Protein AF-A0A847SYI3-F1 (afdb_monomer_lite)

Sequence (162 aa):
MRDYDGPIIRLKNKLGLVEMTPEHLVLAVKRPDQHKFNYTRNKKELNAEWYNVSDHQPRDIAVYPILKVIKDQELFDLDFQKKMLDHRSTDIPMRVPADADFLRLAGYYLAEGNAVTKVTKAHICFTFHIKEVEYQRDVVKIIKDKFGLDASIIPREETNAT

pLDDT: mean 83.66, std 13.56, range [37.59, 98.0]

Radius of gyration: 26.27 Å; chains: 1; bounding box: 57×42×69 Å

Secondary structure (DSSP, 8-state):
-----SPPEEEE-SS-EEEE-TT-EEEEEPPPSSGGGS-SSSPPP---EEEEGGG--TT-EE------------EEE------TT--SSPP--SEEE-SHHHHHHHHHHHHHEEEE--TTS-EEEE---TT-HHHHHHHHHHHHHHH---------STT---

Structure (mmCIF, N/CA/C/O backbone):
data_AF-A0A847SYI3-F1
#
_entry.id   AF-A0A847SYI3-F1
#
loop_
_atom_site.group_PDB
_atom_site.id
_atom_site.type_symbol
_atom_site.label_atom_id
_atom_site.label_alt_id
_atom_site.label_comp_id
_atom_site.label_asym_id
_atom_site.label_entity_id
_atom_site.label_seq_id
_atom_site.pdbx_PDB_ins_code
_atom_site.Cartn_x
_atom_site.Cartn_y
_atom_site.Cartn_z
_atom_site.occupancy
_atom_site.B_iso_or_equiv
_atom_site.auth_seq_id
_atom_site.auth_comp_id
_atom_site.auth_asym_id
_atom_site.auth_atom_id
_atom_site.pdbx_PDB_model_num
ATOM 1 N N . MET A 1 1 ? 1.296 25.418 -11.345 1.00 47.16 1 MET A N 1
ATOM 2 C CA . MET A 1 1 ? 1.965 24.623 -12.396 1.00 47.16 1 MET A CA 1
ATOM 3 C C . MET A 1 1 ? 2.923 25.574 -13.097 1.00 47.16 1 MET A C 1
ATOM 5 O O . MET A 1 1 ? 2.513 26.700 -13.337 1.00 47.16 1 MET A O 1
ATOM 9 N N . ARG A 1 2 ? 4.207 25.238 -13.263 1.00 56.69 2 ARG A N 1
ATOM 10 C CA . ARG A 1 2 ? 5.128 26.113 -14.011 1.00 56.69 2 ARG A CA 1
ATOM 11 C C . ARG A 1 2 ? 4.923 25.818 -15.493 1.00 56.69 2 ARG A C 1
ATOM 13 O O . ARG A 1 2 ? 5.132 24.673 -15.884 1.00 56.69 2 ARG A O 1
ATOM 20 N N . ASP A 1 3 ? 4.511 26.814 -16.266 1.00 69.50 3 ASP A N 1
ATOM 21 C CA . ASP A 1 3 ? 4.397 26.686 -17.717 1.00 69.50 3 ASP A CA 1
ATOM 22 C C . ASP A 1 3 ? 5.806 26.569 -18.307 1.00 69.50 3 ASP A C 1
ATOM 24 O O . ASP A 1 3 ? 6.636 27.469 -18.174 1.00 69.50 3 ASP A O 1
ATOM 28 N N . TYR A 1 4 ? 6.103 25.403 -18.876 1.00 75.62 4 TYR A N 1
ATOM 29 C CA . TYR A 1 4 ? 7.358 25.118 -19.558 1.00 75.62 4 TYR A CA 1
ATOM 30 C C . TYR A 1 4 ? 7.111 25.184 -21.065 1.00 75.62 4 TYR A C 1
ATOM 32 O O . TYR A 1 4 ? 6.369 24.365 -21.596 1.00 75.62 4 TYR A O 1
ATOM 40 N N . ASP A 1 5 ? 7.742 26.148 -21.734 1.00 77.31 5 ASP A N 1
ATOM 41 C CA . ASP A 1 5 ? 7.631 26.386 -23.185 1.00 77.31 5 ASP A CA 1
ATOM 42 C C . ASP A 1 5 ? 8.811 25.777 -23.976 1.00 77.31 5 ASP A C 1
ATOM 44 O O . ASP A 1 5 ? 9.094 26.127 -25.118 1.00 77.31 5 ASP A O 1
ATOM 48 N N . GLY A 1 6 ? 9.581 24.892 -23.336 1.00 81.50 6 GLY A N 1
ATOM 49 C CA . GLY A 1 6 ? 10.758 24.278 -23.944 1.00 81.50 6 GLY A CA 1
ATOM 50 C C . GLY A 1 6 ? 10.453 22.971 -24.686 1.00 81.50 6 GLY A C 1
ATOM 51 O O . GLY A 1 6 ? 9.366 22.401 -24.562 1.00 81.50 6 GLY A O 1
ATOM 52 N N . PRO A 1 7 ? 11.430 22.448 -25.446 1.00 83.69 7 PRO A N 1
ATOM 53 C CA . PRO A 1 7 ? 11.271 21.187 -26.157 1.00 83.69 7 PRO A CA 1
ATOM 54 C C . PRO A 1 7 ? 11.093 20.020 -25.177 1.00 83.69 7 PRO A C 1
ATOM 56 O O . PRO A 1 7 ? 11.861 19.860 -24.232 1.00 83.69 7 PRO A O 1
ATOM 59 N N . ILE A 1 8 ? 10.092 19.177 -25.429 1.00 87.12 8 ILE A N 1
ATOM 60 C CA . ILE A 1 8 ? 9.829 17.959 -24.655 1.00 87.12 8 ILE A CA 1
ATOM 61 C C . ILE A 1 8 ? 10.301 16.757 -25.463 1.00 87.12 8 ILE A C 1
ATOM 63 O O . ILE A 1 8 ? 9.896 16.567 -26.612 1.00 87.12 8 ILE A O 1
ATOM 67 N N . ILE A 1 9 ? 11.131 15.918 -24.847 1.00 86.62 9 ILE A N 1
ATOM 68 C CA . ILE A 1 9 ? 11.580 14.662 -25.441 1.00 86.62 9 ILE A CA 1
ATOM 69 C C . ILE A 1 9 ? 10.722 13.518 -24.903 1.00 86.62 9 ILE A C 1
ATOM 71 O O . ILE A 1 9 ? 10.371 13.460 -23.723 1.00 86.62 9 ILE A O 1
ATOM 75 N N . ARG A 1 10 ? 10.362 12.605 -25.806 1.00 87.44 10 ARG A N 1
ATOM 76 C CA . ARG A 1 10 ? 9.473 11.472 -25.550 1.00 87.44 10 ARG A CA 1
ATOM 77 C C . ARG A 1 10 ? 10.238 10.162 -25.638 1.00 87.44 10 ARG A C 1
ATOM 79 O O . ARG A 1 10 ? 10.682 9.775 -26.717 1.00 87.44 10 ARG A O 1
ATOM 86 N N . LEU A 1 11 ? 10.330 9.449 -24.520 1.00 83.44 11 LEU A N 1
ATOM 87 C CA . LEU A 1 11 ? 10.964 8.138 -24.440 1.00 83.44 11 LEU A CA 1
ATOM 88 C C . LEU A 1 11 ? 9.903 7.062 -24.216 1.00 83.44 11 LEU A C 1
ATOM 90 O O . LEU A 1 11 ? 9.211 7.058 -23.201 1.00 83.44 11 LEU A O 1
ATOM 94 N N . LYS A 1 12 ? 9.768 6.132 -25.166 1.00 83.31 12 LYS A N 1
ATOM 95 C CA . LYS A 1 12 ? 8.821 5.012 -25.076 1.00 83.31 12 LYS A CA 1
ATOM 96 C C . LYS A 1 12 ? 9.553 3.715 -24.743 1.00 83.31 12 LYS A C 1
ATOM 98 O O . LYS A 1 12 ? 10.470 3.323 -25.460 1.00 83.31 12 LYS A O 1
ATOM 103 N N . ASN A 1 13 ? 9.117 3.020 -23.698 1.00 79.25 13 ASN A N 1
ATOM 104 C CA . ASN A 1 13 ? 9.607 1.694 -23.319 1.00 79.25 13 ASN A CA 1
ATOM 105 C C . ASN A 1 13 ? 8.428 0.722 -23.081 1.00 79.25 13 ASN A C 1
ATOM 107 O O . ASN A 1 13 ? 7.285 1.023 -23.425 1.00 79.25 13 ASN A O 1
ATOM 111 N N . LYS A 1 14 ? 8.700 -0.469 -22.528 1.00 78.50 14 LYS A N 1
ATOM 112 C CA . LYS A 1 14 ? 7.655 -1.467 -22.221 1.00 78.50 14 LYS A CA 1
ATOM 113 C C . LYS A 1 14 ? 6.715 -1.060 -21.078 1.00 78.50 14 LYS A C 1
ATOM 115 O O . LYS A 1 14 ? 5.618 -1.597 -21.005 1.00 78.50 14 LYS A O 1
ATOM 120 N N . LEU A 1 15 ? 7.154 -0.170 -20.190 1.00 79.19 15 LEU A N 1
ATOM 121 C CA . LEU A 1 15 ? 6.386 0.310 -19.038 1.00 79.19 15 LEU A CA 1
ATOM 122 C C . LEU A 1 15 ? 5.509 1.519 -19.387 1.00 79.19 15 LEU A C 1
ATOM 124 O O . LEU A 1 15 ? 4.551 1.792 -18.674 1.00 79.19 15 LEU A O 1
ATOM 128 N N . GLY A 1 16 ? 5.808 2.231 -20.477 1.00 84.75 16 GLY A N 1
ATOM 129 C CA . GLY A 1 16 ? 4.988 3.341 -20.948 1.00 84.75 16 GLY A CA 1
ATOM 130 C C . GLY A 1 16 ? 5.760 4.392 -21.739 1.00 84.75 16 GLY A C 1
ATOM 131 O O . GLY A 1 16 ? 6.856 4.151 -22.253 1.00 84.75 16 GLY A O 1
ATOM 132 N N . LEU A 1 17 ? 5.140 5.566 -21.852 1.00 88.62 17 LEU A N 1
ATOM 133 C CA . LEU A 1 17 ? 5.727 6.775 -22.417 1.00 88.62 17 LEU A CA 1
ATOM 134 C C . LEU A 1 17 ? 6.153 7.695 -21.272 1.00 88.62 17 LEU A C 1
ATOM 136 O O . LEU A 1 17 ? 5.353 7.966 -20.382 1.00 88.62 17 LEU A O 1
ATOM 140 N N . VAL A 1 18 ? 7.387 8.185 -21.320 1.00 87.69 18 VAL A N 1
ATOM 141 C CA . VAL A 1 18 ? 7.896 9.192 -20.389 1.00 87.69 18 VAL A CA 1
ATOM 142 C C . VAL A 1 18 ? 8.206 10.460 -21.176 1.00 87.69 18 VAL A C 1
ATOM 144 O O . VAL A 1 18 ? 8.920 10.415 -22.180 1.00 87.69 18 VAL A O 1
ATOM 147 N N . GLU A 1 19 ? 7.643 11.577 -20.727 1.00 90.75 19 GLU A N 1
ATOM 148 C CA . GLU A 1 19 ? 7.900 12.912 -21.264 1.00 90.75 19 GLU A CA 1
ATOM 149 C C . GLU A 1 19 ? 8.855 13.643 -20.322 1.00 90.75 19 GLU A C 1
ATOM 151 O O . GLU A 1 19 ? 8.649 13.660 -19.109 1.00 90.75 19 GLU A O 1
ATOM 156 N N . MET A 1 20 ? 9.931 14.201 -20.866 1.00 88.62 20 MET A N 1
ATOM 157 C CA . MET A 1 20 ? 11.015 14.777 -20.073 1.00 88.62 20 MET A CA 1
ATOM 158 C C . MET A 1 20 ? 11.658 15.966 -20.782 1.00 88.62 20 MET A C 1
ATOM 160 O O . MET A 1 20 ? 11.622 16.076 -22.010 1.00 88.62 20 MET A O 1
ATOM 164 N N . THR A 1 21 ? 12.238 16.870 -19.993 1.00 90.81 21 THR A N 1
ATOM 165 C CA . THR A 1 21 ? 13.017 17.999 -20.509 1.00 90.81 21 THR A CA 1
ATOM 166 C C . THR A 1 21 ? 14.372 17.517 -21.048 1.00 90.81 21 THR A C 1
ATOM 168 O O . THR A 1 21 ? 14.832 16.439 -20.661 1.00 90.81 21 THR A O 1
ATOM 171 N N . PRO A 1 22 ? 15.044 18.286 -21.923 1.00 88.12 22 PRO A N 1
ATOM 172 C CA . PRO A 1 22 ? 16.277 17.837 -22.575 1.00 88.12 22 PRO A CA 1
ATOM 173 C C . PRO A 1 22 ? 17.424 17.560 -21.596 1.00 88.12 22 PRO A C 1
ATOM 175 O O . PRO A 1 22 ? 18.184 16.619 -21.799 1.00 88.12 22 PRO A O 1
ATOM 178 N N . GLU A 1 23 ? 17.484 18.331 -20.508 1.00 86.94 23 GLU A N 1
ATOM 179 C CA . GLU A 1 23 ? 18.490 18.226 -19.438 1.00 86.94 23 GLU A CA 1
ATOM 180 C C . GLU A 1 23 ? 18.209 17.085 -18.445 1.00 86.94 23 GLU A C 1
ATOM 182 O O . GLU A 1 23 ? 18.936 16.899 -17.470 1.00 86.94 23 GLU A O 1
ATOM 187 N N . HIS A 1 24 ? 17.094 16.364 -18.605 1.00 89.44 24 HIS A N 1
ATOM 188 C CA . HIS A 1 24 ? 16.778 15.257 -17.714 1.00 89.44 24 HIS A CA 1
ATOM 189 C C . HIS A 1 24 ? 17.790 14.129 -17.934 1.00 89.44 24 HIS A C 1
ATOM 191 O O . HIS A 1 24 ? 18.106 13.795 -19.073 1.00 89.44 24 HIS A O 1
ATOM 197 N N . LEU A 1 25 ? 18.298 13.536 -16.853 1.00 91.19 25 LEU A N 1
ATOM 198 C CA . LEU A 1 25 ? 19.270 12.451 -16.947 1.00 91.19 25 LEU A CA 1
ATOM 199 C C . LEU A 1 25 ? 18.563 11.104 -17.090 1.00 91.19 25 LEU A C 1
ATOM 201 O O . LEU A 1 25 ? 17.690 10.758 -16.294 1.00 91.19 25 LEU A O 1
ATOM 205 N N . VAL A 1 26 ? 18.992 10.307 -18.065 1.00 89.31 26 VAL A N 1
ATOM 206 C CA . VAL A 1 26 ? 18.543 8.927 -18.258 1.00 89.31 26 VAL A CA 1
ATOM 207 C C . VAL A 1 26 ? 19.742 7.992 -18.219 1.00 89.31 26 VAL A C 1
ATOM 209 O O . VAL A 1 26 ? 20.764 8.216 -18.869 1.00 89.31 26 VAL A O 1
ATOM 212 N N . LEU A 1 27 ? 19.601 6.915 -17.447 1.00 91.00 27 LEU A N 1
ATOM 213 C CA . LEU A 1 27 ? 20.568 5.831 -17.433 1.00 91.00 27 LEU A CA 1
ATOM 214 C C . LEU A 1 27 ? 20.470 5.085 -18.765 1.00 91.00 27 LEU A C 1
ATOM 216 O O . LEU A 1 27 ? 19.453 4.449 -19.054 1.00 91.00 27 LEU A O 1
ATOM 220 N N . ALA A 1 28 ? 21.510 5.158 -19.584 1.00 88.31 28 ALA A N 1
ATOM 221 C CA . ALA A 1 28 ? 21.508 4.549 -20.902 1.00 88.31 28 ALA A CA 1
ATOM 222 C C . ALA A 1 28 ? 22.853 3.932 -21.257 1.00 88.31 28 ALA A C 1
ATOM 224 O O . ALA A 1 28 ? 23.892 4.211 -20.666 1.00 88.31 28 ALA A O 1
ATOM 225 N N . VAL A 1 29 ? 22.808 3.090 -22.275 1.00 87.44 29 VAL A N 1
ATOM 226 C CA . VAL A 1 29 ? 23.965 2.503 -22.923 1.00 87.44 29 VAL A CA 1
ATOM 227 C C . VAL A 1 29 ? 24.062 3.097 -24.323 1.00 87.44 29 VAL A C 1
ATOM 229 O O . VAL A 1 29 ? 23.180 2.872 -25.161 1.00 87.44 29 VAL A O 1
ATOM 232 N N . LYS A 1 30 ? 25.141 3.843 -24.580 1.00 83.62 30 LYS A N 1
ATOM 233 C CA . LYS A 1 30 ? 25.467 4.360 -25.913 1.00 83.62 30 LYS A CA 1
ATOM 234 C C . LYS A 1 30 ? 25.908 3.221 -26.816 1.00 83.62 30 LYS A C 1
ATOM 236 O O . LYS A 1 30 ? 26.816 2.462 -26.469 1.00 83.62 30 LYS A O 1
ATOM 241 N N . ARG A 1 31 ? 25.282 3.086 -27.986 1.00 72.94 31 ARG A N 1
ATOM 242 C CA . ARG A 1 31 ? 25.695 2.073 -28.964 1.00 72.94 31 ARG A CA 1
ATOM 243 C C . ARG A 1 31 ? 26.790 2.652 -29.868 1.00 72.94 31 ARG A C 1
ATOM 245 O O . ARG A 1 31 ? 26.515 3.606 -30.581 1.00 72.94 31 ARG A O 1
ATOM 252 N N . PRO A 1 32 ? 27.999 2.064 -29.930 1.00 69.81 32 PRO A N 1
ATOM 253 C CA . PRO A 1 32 ? 29.030 2.548 -30.846 1.00 69.81 32 PRO A CA 1
ATOM 254 C C . PRO A 1 32 ? 28.634 2.322 -32.312 1.00 69.81 32 PRO A C 1
ATOM 256 O O . PRO A 1 32 ? 28.119 1.254 -32.654 1.00 69.81 32 PRO A O 1
ATOM 259 N N . ASP A 1 33 ? 28.967 3.270 -33.190 1.00 63.81 33 ASP A N 1
ATOM 260 C CA . ASP A 1 33 ? 28.564 3.288 -34.610 1.00 63.81 33 ASP A CA 1
ATOM 261 C C . ASP A 1 33 ? 29.165 2.178 -35.498 1.00 63.81 33 ASP A C 1
ATOM 263 O O . ASP A 1 33 ? 28.853 2.074 -36.682 1.00 63.81 33 ASP A O 1
ATOM 267 N N . GLN A 1 34 ? 30.026 1.304 -34.970 1.00 58.69 34 GLN A N 1
ATOM 268 C CA . GLN A 1 34 ? 30.796 0.362 -35.791 1.00 58.69 34 GLN A CA 1
ATOM 269 C C . GLN A 1 34 ? 30.200 -1.056 -35.847 1.00 58.69 34 GLN A C 1
ATOM 271 O O . GLN A 1 34 ? 29.764 -1.622 -34.844 1.00 58.69 34 GLN A O 1
ATOM 276 N N . HIS A 1 35 ? 30.353 -1.701 -37.014 1.00 52.16 35 HIS A N 1
ATOM 277 C CA . HIS A 1 35 ? 30.083 -3.124 -37.311 1.00 52.16 35 HIS A CA 1
ATOM 278 C C . HIS A 1 35 ? 30.719 -4.147 -36.335 1.00 52.16 35 HIS A C 1
ATOM 280 O O . HIS A 1 35 ? 30.431 -5.342 -36.414 1.00 52.16 35 HIS A O 1
ATOM 286 N N . LYS A 1 36 ? 31.568 -3.708 -35.395 1.00 50.47 36 LYS A N 1
ATOM 287 C CA . LYS A 1 36 ? 32.337 -4.546 -34.460 1.00 50.47 36 LYS A CA 1
ATOM 288 C C . LYS A 1 36 ? 31.499 -5.264 -33.394 1.00 50.47 36 LYS A C 1
ATOM 290 O O . LYS A 1 36 ? 32.000 -6.203 -32.791 1.00 50.47 36 LYS A O 1
ATOM 295 N N . PHE A 1 37 ? 30.232 -4.894 -33.193 1.00 50.12 37 PHE A N 1
ATOM 296 C CA . PHE A 1 37 ? 29.335 -5.587 -32.250 1.00 50.12 37 PHE A CA 1
ATOM 297 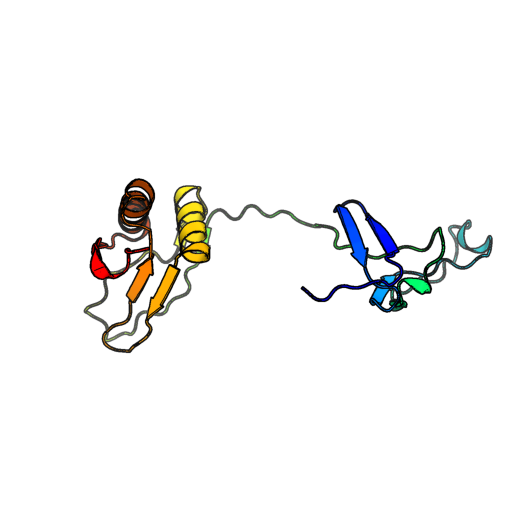C C . PHE A 1 37 ? 28.458 -6.675 -32.890 1.00 50.12 37 PHE A C 1
ATOM 299 O O . PHE A 1 37 ? 27.737 -7.372 -32.171 1.00 50.12 37 PHE A O 1
ATOM 306 N N . ASN A 1 38 ? 28.537 -6.856 -34.215 1.00 49.38 38 ASN A N 1
ATOM 307 C CA . ASN A 1 38 ? 27.846 -7.940 -34.922 1.00 49.38 38 ASN A CA 1
ATOM 308 C C . ASN A 1 38 ? 28.524 -9.309 -34.719 1.00 49.38 38 ASN A C 1
ATOM 310 O O . ASN A 1 38 ? 27.936 -10.333 -35.052 1.00 49.38 38 ASN A O 1
ATOM 314 N N . TYR A 1 39 ? 29.735 -9.340 -34.156 1.00 51.59 39 TYR A N 1
ATOM 315 C CA . TYR A 1 39 ? 30.490 -10.564 -33.907 1.00 51.59 39 TYR A CA 1
ATOM 316 C C . TYR A 1 39 ? 30.351 -10.979 -32.436 1.00 51.59 39 TYR A C 1
ATOM 318 O O . TYR A 1 39 ? 30.517 -10.178 -31.518 1.00 51.59 39 TYR A O 1
ATOM 326 N N . THR A 1 40 ? 30.000 -12.243 -32.198 1.00 54.25 40 THR A N 1
ATOM 327 C CA . THR A 1 40 ? 29.763 -12.823 -30.862 1.00 54.25 40 THR A CA 1
ATOM 328 C C . THR A 1 40 ? 31.043 -13.066 -30.060 1.00 54.25 40 THR A C 1
ATOM 330 O O . THR A 1 40 ? 30.970 -13.305 -28.858 1.00 54.25 40 THR A O 1
ATOM 333 N N . ARG A 1 41 ? 32.217 -12.974 -30.693 1.00 47.62 41 ARG A N 1
ATOM 334 C CA . ARG A 1 41 ? 33.527 -13.224 -30.082 1.00 47.62 41 ARG A CA 1
ATOM 335 C C . ARG A 1 41 ? 34.188 -11.879 -29.746 1.00 47.62 41 ARG A C 1
ATOM 337 O O . ARG A 1 41 ? 34.469 -11.108 -30.657 1.00 47.62 41 ARG A O 1
ATOM 344 N N . ASN A 1 42 ? 34.429 -11.613 -28.458 1.00 54.75 42 ASN A N 1
ATOM 345 C CA . ASN A 1 42 ? 35.071 -10.399 -27.908 1.00 54.75 42 ASN A CA 1
ATOM 346 C C . ASN A 1 42 ? 34.218 -9.110 -27.900 1.00 54.75 42 ASN A C 1
ATOM 348 O O . ASN A 1 42 ? 34.708 -8.035 -28.254 1.00 54.75 42 ASN A O 1
ATOM 352 N N . LYS A 1 43 ? 32.947 -9.176 -27.478 1.00 59.75 43 LYS A N 1
ATOM 353 C CA . LYS A 1 43 ? 32.164 -7.950 -27.240 1.00 59.75 43 LYS A CA 1
ATOM 354 C C . LYS A 1 43 ? 32.792 -7.141 -26.100 1.00 59.75 43 LYS A C 1
ATOM 356 O O . LYS A 1 43 ? 33.016 -7.683 -25.023 1.00 59.75 43 LYS A O 1
ATOM 361 N N . LYS A 1 44 ? 33.044 -5.848 -26.332 1.00 60.31 44 LYS A N 1
ATOM 362 C CA . LYS A 1 44 ? 33.294 -4.900 -25.238 1.00 60.31 44 LYS A CA 1
ATOM 363 C C . LYS A 1 44 ? 32.060 -4.866 -24.338 1.00 60.31 44 LYS A C 1
ATOM 365 O O . LYS A 1 44 ? 30.942 -4.822 -24.857 1.00 60.31 44 LYS A O 1
ATOM 370 N N . GLU A 1 45 ? 32.265 -4.875 -23.026 1.00 63.81 45 GLU A N 1
ATOM 371 C CA . GLU A 1 45 ? 31.191 -4.575 -22.085 1.00 63.81 45 GLU A CA 1
ATOM 372 C C . GLU A 1 45 ? 30.694 -3.157 -22.357 1.00 63.81 45 GLU A C 1
ATOM 374 O O . GLU A 1 45 ? 31.477 -2.214 -22.489 1.00 63.81 45 GLU A O 1
ATOM 379 N N . LEU A 1 46 ? 29.384 -3.036 -22.546 1.00 72.94 46 LEU A N 1
ATOM 380 C CA . LEU A 1 46 ? 28.735 -1.750 -22.699 1.00 72.94 46 LEU A CA 1
ATOM 381 C C . LEU A 1 46 ? 28.225 -1.342 -21.318 1.00 72.94 46 LEU A C 1
ATOM 383 O O . LEU A 1 46 ? 27.306 -1.972 -20.792 1.00 72.94 46 LEU A O 1
ATOM 387 N N . ASN A 1 47 ? 28.847 -0.321 -20.738 1.00 79.25 47 ASN A N 1
ATOM 388 C CA . ASN A 1 47 ? 28.476 0.189 -19.425 1.00 79.25 47 ASN A CA 1
ATOM 389 C C . ASN A 1 47 ? 27.302 1.159 -19.544 1.00 79.25 47 ASN A C 1
ATOM 391 O O . ASN A 1 47 ? 27.198 1.910 -20.515 1.00 79.25 47 ASN A O 1
ATOM 395 N N . ALA A 1 48 ? 26.410 1.111 -18.559 1.00 86.75 48 ALA A N 1
ATOM 396 C CA . ALA A 1 48 ? 25.330 2.074 -18.439 1.00 86.75 48 ALA A CA 1
ATOM 397 C C . ALA A 1 48 ? 25.826 3.300 -17.668 1.00 86.75 48 ALA A C 1
ATOM 399 O O . ALA A 1 48 ? 26.388 3.165 -16.581 1.00 86.75 48 ALA A O 1
ATOM 400 N N . GLU A 1 49 ? 25.585 4.481 -18.219 1.00 88.88 49 GLU A N 1
ATOM 401 C CA . GLU A 1 49 ? 25.956 5.767 -17.629 1.00 88.88 49 GLU A CA 1
ATOM 402 C C . GLU A 1 49 ? 24.774 6.738 -17.726 1.00 88.88 49 GLU A C 1
ATOM 404 O O . GLU A 1 49 ? 23.805 6.501 -18.455 1.00 88.88 49 GLU A O 1
ATOM 409 N N . TRP A 1 50 ? 24.829 7.816 -16.950 1.00 91.69 50 TRP A N 1
ATOM 410 C CA . TRP A 1 50 ? 23.820 8.869 -16.980 1.00 91.69 50 TRP A CA 1
ATOM 411 C C . TRP A 1 50 ? 24.140 9.859 -18.096 1.00 91.69 50 TRP A C 1
ATOM 413 O O . TRP A 1 50 ? 25.212 10.461 -18.094 1.00 91.69 50 TRP A O 1
ATOM 423 N N . TYR A 1 51 ? 23.201 10.045 -19.019 1.00 90.00 51 TYR A N 1
ATOM 424 C CA . TYR A 1 51 ? 23.307 11.015 -20.109 1.00 90.00 51 TYR A CA 1
ATOM 425 C C . TYR A 1 51 ? 22.114 11.961 -20.082 1.00 90.00 51 TYR A C 1
ATOM 427 O O . TYR A 1 51 ? 21.028 11.558 -19.656 1.00 90.00 51 TYR A O 1
ATOM 435 N N . ASN A 1 52 ? 22.294 13.193 -20.565 1.00 90.19 52 ASN A N 1
ATOM 436 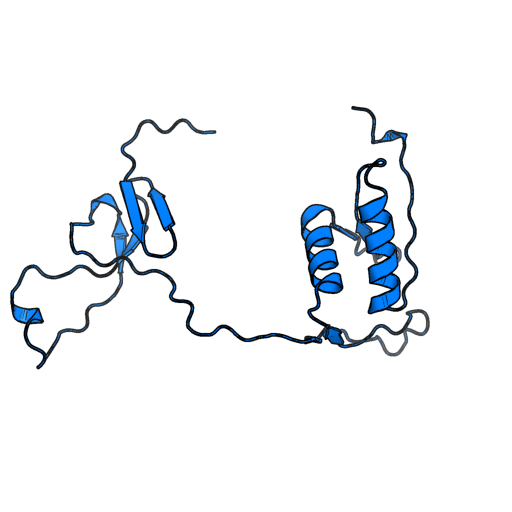C CA . ASN A 1 52 ? 21.147 14.051 -20.834 1.00 90.19 52 ASN A CA 1
ATOM 437 C C . ASN A 1 52 ? 20.320 13.439 -21.956 1.00 90.19 52 ASN A C 1
ATOM 439 O O . ASN A 1 52 ? 20.837 12.775 -22.861 1.00 90.19 52 ASN A O 1
ATOM 443 N N . VAL A 1 53 ? 19.021 13.693 -21.923 1.00 87.38 53 VAL A N 1
ATOM 444 C CA . VAL A 1 53 ? 18.115 13.103 -22.901 1.00 87.38 53 VAL A CA 1
ATOM 445 C C . VAL A 1 53 ? 18.335 13.683 -24.292 1.00 87.38 53 VAL A C 1
ATOM 447 O O . VAL A 1 53 ? 18.202 12.962 -25.282 1.00 87.38 53 VAL A O 1
ATOM 450 N N . SER A 1 54 ? 18.741 14.950 -24.363 1.00 87.75 54 SER A N 1
ATOM 451 C CA . SER A 1 54 ? 19.207 15.604 -25.590 1.00 87.75 54 SER A CA 1
ATOM 452 C C . SER A 1 54 ? 20.381 14.886 -26.256 1.00 87.75 54 SER A C 1
ATOM 454 O O . SER A 1 54 ? 20.492 14.927 -27.479 1.00 87.75 54 SER A O 1
ATOM 456 N N . ASP A 1 55 ? 21.227 14.199 -25.486 1.00 86.69 55 ASP A N 1
ATOM 457 C CA . ASP A 1 55 ? 22.407 13.526 -26.021 1.00 86.69 55 ASP A CA 1
ATOM 458 C C . ASP A 1 55 ? 22.054 12.192 -26.698 1.00 86.69 55 ASP A C 1
ATOM 460 O O . ASP A 1 55 ? 22.905 11.602 -27.369 1.00 86.69 55 ASP A O 1
ATOM 464 N N . HIS A 1 56 ? 20.842 11.652 -26.506 1.00 83.06 56 HIS A N 1
ATOM 465 C CA . HIS A 1 56 ? 20.436 10.353 -27.053 1.00 83.06 56 HIS A CA 1
ATOM 466 C C . HIS A 1 56 ? 20.228 10.361 -28.563 1.00 83.06 56 HIS A C 1
ATOM 468 O O . HIS A 1 56 ? 19.592 11.243 -29.135 1.00 83.06 56 HIS A O 1
ATOM 474 N N . GLN A 1 57 ? 20.696 9.291 -29.202 1.00 82.12 57 GLN A N 1
ATOM 475 C CA . GLN A 1 57 ? 20.469 9.040 -30.617 1.00 82.12 57 GLN A CA 1
ATOM 476 C C . GLN A 1 57 ? 19.562 7.827 -30.831 1.00 82.12 57 GLN A C 1
ATOM 478 O O . GLN A 1 57 ? 19.500 6.924 -29.986 1.00 82.12 57 GLN A O 1
ATOM 483 N N . PRO A 1 58 ? 18.860 7.753 -31.978 1.00 72.88 58 PRO A N 1
ATOM 484 C CA . PRO A 1 58 ? 18.167 6.536 -32.367 1.00 72.88 58 PRO A CA 1
ATOM 485 C C . PRO A 1 58 ? 19.119 5.336 -32.269 1.00 72.88 58 PRO A C 1
ATOM 487 O O . PRO A 1 58 ? 20.196 5.358 -32.859 1.00 72.88 58 PRO A O 1
ATOM 490 N N . ARG A 1 59 ? 18.679 4.269 -31.581 1.00 74.88 59 ARG A N 1
ATOM 491 C CA . ARG A 1 59 ? 19.408 3.009 -31.279 1.00 74.88 59 ARG A CA 1
ATOM 492 C C . ARG A 1 59 ? 20.235 2.990 -29.986 1.00 74.88 59 ARG A C 1
ATOM 494 O O . ARG A 1 59 ? 20.729 1.908 -29.655 1.00 74.88 59 ARG A O 1
ATOM 501 N N . ASP A 1 60 ? 20.332 4.094 -29.249 1.00 81.19 60 ASP A N 1
ATOM 502 C CA . ASP A 1 60 ? 20.763 4.051 -27.847 1.00 81.19 60 ASP A CA 1
ATOM 503 C C . ASP A 1 60 ? 19.770 3.239 -27.002 1.00 81.19 60 ASP A C 1
ATOM 505 O O . ASP A 1 60 ? 18.576 3.159 -27.311 1.00 81.19 60 ASP A O 1
ATOM 509 N N . ILE A 1 61 ? 20.262 2.608 -25.935 1.00 82.75 61 ILE A N 1
ATOM 510 C CA . ILE A 1 61 ? 19.453 1.734 -25.080 1.00 82.75 61 ILE A CA 1
ATOM 511 C C . ILE A 1 61 ? 19.269 2.407 -23.727 1.00 82.75 61 ILE A C 1
ATOM 513 O O . ILE A 1 61 ? 20.174 2.389 -22.899 1.00 82.75 61 ILE A O 1
ATOM 517 N N . ALA A 1 62 ? 18.087 2.963 -23.477 1.00 86.44 62 ALA A N 1
ATOM 518 C CA . ALA A 1 62 ? 17.719 3.406 -22.139 1.00 86.44 62 ALA A CA 1
ATOM 519 C C . ALA A 1 62 ? 17.452 2.197 -21.233 1.00 86.44 62 ALA A C 1
ATOM 521 O O . ALA A 1 62 ? 16.718 1.270 -21.596 1.00 86.44 62 ALA A O 1
ATOM 522 N N . VAL A 1 63 ? 18.053 2.208 -20.048 1.00 86.81 63 VAL A N 1
ATOM 523 C CA . VAL A 1 63 ? 17.828 1.188 -19.031 1.00 86.81 63 VAL A CA 1
ATOM 524 C C . VAL A 1 63 ? 16.469 1.442 -18.393 1.00 86.81 63 VAL A C 1
ATOM 526 O O . VAL A 1 63 ? 16.131 2.560 -18.015 1.00 86.81 63 VAL A O 1
ATOM 529 N N . TYR A 1 64 ? 15.682 0.383 -18.259 1.00 83.44 64 TYR A N 1
ATOM 530 C CA . TYR A 1 64 ? 14.435 0.403 -17.510 1.00 83.44 64 TYR A CA 1
ATOM 531 C C . TYR A 1 64 ? 14.421 -0.782 -16.543 1.00 83.44 64 TYR A C 1
ATOM 533 O O . TYR A 1 64 ? 15.048 -1.812 -16.822 1.00 83.44 64 TYR A O 1
ATOM 541 N N . PRO A 1 65 ? 13.737 -0.655 -15.397 1.00 81.81 65 PRO A N 1
ATOM 542 C CA . PRO A 1 65 ? 13.632 -1.752 -14.454 1.00 81.81 65 PRO A CA 1
ATOM 543 C C . PRO A 1 65 ? 12.909 -2.929 -15.110 1.00 81.81 65 PRO A C 1
ATOM 545 O O . PRO A 1 65 ? 11.806 -2.799 -15.641 1.00 81.81 65 PRO A O 1
ATOM 548 N N . ILE A 1 66 ? 13.549 -4.095 -15.064 1.00 78.44 66 ILE A N 1
ATOM 549 C CA . ILE A 1 66 ? 12.937 -5.362 -15.453 1.00 78.44 66 ILE A CA 1
ATOM 550 C C . ILE A 1 66 ? 12.468 -6.026 -14.166 1.00 78.44 66 ILE A C 1
ATOM 552 O O . ILE A 1 66 ? 13.287 -6.353 -13.305 1.00 78.44 66 ILE A O 1
ATOM 556 N N . LEU A 1 67 ? 11.159 -6.234 -14.039 1.00 75.12 67 LEU A N 1
ATOM 557 C CA . LEU A 1 67 ? 10.592 -7.039 -12.961 1.00 75.12 67 LEU A CA 1
ATOM 558 C C . LEU A 1 67 ? 11.109 -8.477 -13.122 1.00 75.12 67 LEU A C 1
ATOM 560 O O . LEU A 1 67 ? 10.729 -9.172 -14.060 1.00 75.12 67 LEU A O 1
ATOM 564 N N . LYS A 1 68 ? 12.047 -8.894 -12.261 1.00 75.94 68 LYS A N 1
ATOM 565 C CA . LYS A 1 68 ? 12.713 -10.206 -12.370 1.00 75.94 68 LYS A CA 1
ATOM 566 C C . LYS A 1 68 ? 11.967 -11.323 -11.653 1.00 75.94 68 LYS A C 1
ATOM 568 O O . LYS A 1 68 ? 12.049 -12.468 -12.079 1.00 75.94 68 LYS A O 1
ATOM 573 N N . VAL A 1 69 ? 11.288 -11.004 -10.554 1.00 81.06 69 VAL A N 1
ATOM 574 C CA . VAL A 1 69 ? 10.595 -11.987 -9.722 1.00 81.06 69 VAL A CA 1
ATOM 575 C C . VAL A 1 69 ? 9.322 -11.348 -9.196 1.00 81.06 69 VAL A C 1
ATOM 577 O O . VAL A 1 69 ? 9.377 -10.295 -8.565 1.00 81.06 69 VAL A O 1
ATOM 580 N N . ILE A 1 70 ? 8.196 -12.000 -9.454 1.00 77.69 70 ILE A N 1
ATOM 581 C CA . ILE A 1 70 ? 6.954 -11.771 -8.725 1.00 77.69 70 ILE A CA 1
ATOM 582 C C . ILE A 1 70 ? 6.909 -12.887 -7.687 1.00 77.69 70 ILE A C 1
ATOM 584 O O . ILE A 1 70 ? 7.030 -14.059 -8.043 1.00 77.69 70 ILE A O 1
ATOM 588 N N . LYS A 1 71 ? 6.859 -12.518 -6.408 1.00 80.81 71 LYS A N 1
ATOM 589 C CA . LYS A 1 71 ? 6.679 -13.469 -5.313 1.00 80.81 71 LYS A CA 1
ATOM 590 C C . LYS A 1 71 ? 5.313 -13.211 -4.717 1.00 80.81 71 LYS A C 1
ATOM 592 O O . LYS A 1 71 ? 5.046 -12.081 -4.310 1.00 80.81 71 LYS A O 1
ATOM 597 N N . ASP A 1 72 ? 4.499 -14.250 -4.658 1.00 82.88 72 ASP A N 1
ATOM 598 C CA . ASP A 1 72 ? 3.255 -14.191 -3.912 1.00 82.88 72 ASP A CA 1
ATOM 599 C C . ASP A 1 72 ? 3.597 -14.125 -2.423 1.00 82.88 72 ASP A C 1
ATOM 601 O O . ASP A 1 72 ? 4.379 -14.926 -1.904 1.00 82.88 72 ASP A O 1
ATOM 605 N N . GLN A 1 73 ? 3.058 -13.110 -1.756 1.00 85.69 73 GLN A N 1
ATOM 606 C CA . GLN A 1 73 ? 3.181 -12.934 -0.319 1.00 85.69 73 GLN A CA 1
ATOM 607 C C . GLN A 1 73 ? 1.822 -13.266 0.280 1.00 85.69 73 GLN A C 1
ATOM 609 O O . GLN A 1 73 ? 0.870 -12.530 0.059 1.00 85.69 73 GLN A O 1
ATOM 614 N N . GLU A 1 74 ? 1.724 -14.367 1.020 1.00 91.56 74 GLU A N 1
ATOM 615 C CA . GLU A 1 74 ? 0.453 -14.791 1.623 1.00 91.56 74 GLU A CA 1
ATOM 616 C C . GLU A 1 74 ? 0.232 -14.194 3.018 1.00 91.56 74 GLU A C 1
ATOM 618 O O . GLU A 1 74 ? -0.906 -14.011 3.442 1.00 91.56 74 GLU A O 1
ATOM 623 N N . LEU A 1 75 ? 1.312 -13.879 3.740 1.00 93.56 75 LEU A N 1
ATOM 624 C CA . LEU A 1 75 ? 1.281 -13.389 5.120 1.00 93.56 75 LEU A CA 1
ATOM 625 C C . LEU A 1 75 ? 2.241 -12.210 5.294 1.00 93.56 75 LEU A C 1
ATOM 627 O O . LEU A 1 75 ? 3.349 -12.243 4.768 1.00 93.56 75 LEU A O 1
ATOM 631 N N . PHE A 1 76 ? 1.870 -11.217 6.095 1.00 90.94 76 PHE A N 1
ATOM 632 C CA . PHE A 1 76 ? 2.777 -10.175 6.578 1.00 90.94 76 PHE A CA 1
ATOM 633 C C . PHE A 1 76 ? 3.115 -10.410 8.048 1.00 90.94 76 PHE A C 1
ATOM 635 O O . PHE A 1 76 ? 2.207 -10.560 8.865 1.00 90.94 76 PHE A O 1
ATOM 642 N N . ASP A 1 77 ? 4.405 -10.416 8.384 1.00 90.88 77 ASP A N 1
ATOM 643 C CA . ASP A 1 77 ? 4.877 -10.387 9.770 1.00 90.88 77 ASP A CA 1
ATOM 644 C C . ASP A 1 77 ? 4.788 -8.948 10.310 1.00 90.88 77 ASP A C 1
ATOM 646 O O . ASP A 1 77 ? 5.280 -8.014 9.679 1.00 90.88 77 ASP A O 1
ATOM 650 N N . LEU A 1 78 ? 4.161 -8.758 11.475 1.00 84.44 78 LEU A N 1
ATOM 651 C CA . LEU A 1 78 ? 3.933 -7.433 12.076 1.00 84.44 78 LEU A CA 1
ATOM 652 C C . LEU A 1 78 ? 5.037 -6.983 13.048 1.00 84.44 78 LEU A C 1
ATOM 654 O O . LEU A 1 78 ? 4.879 -5.945 13.680 1.00 84.44 78 LEU A O 1
ATOM 658 N N . ASP A 1 79 ? 6.116 -7.764 13.162 1.00 81.38 79 ASP A N 1
ATOM 659 C CA . ASP A 1 79 ? 7.320 -7.562 13.990 1.00 81.38 79 ASP A CA 1
ATOM 660 C C . ASP A 1 79 ? 7.214 -6.467 15.074 1.00 81.38 79 ASP A C 1
ATOM 662 O O . ASP A 1 79 ? 7.775 -5.374 14.965 1.00 81.38 79 ASP A O 1
ATOM 666 N N . PHE A 1 80 ? 6.455 -6.758 16.138 1.00 82.00 80 PHE A N 1
ATOM 667 C CA . PHE A 1 80 ? 6.338 -5.887 17.303 1.00 82.00 80 PHE A CA 1
ATOM 668 C C . PHE A 1 80 ? 6.708 -6.637 18.584 1.00 82.00 80 PHE A C 1
ATOM 670 O O . PHE A 1 80 ? 6.412 -7.817 18.767 1.00 82.00 80 PHE A O 1
ATOM 677 N N . GLN A 1 81 ? 7.360 -5.925 19.503 1.00 78.62 81 GLN A N 1
ATOM 678 C CA . GLN A 1 81 ? 7.781 -6.457 20.797 1.00 78.62 81 GLN A CA 1
ATOM 679 C C . GLN A 1 81 ? 6.833 -5.948 21.884 1.00 78.62 81 GLN A C 1
ATOM 681 O O . GLN A 1 81 ? 6.817 -4.754 22.200 1.00 78.62 81 GLN A O 1
ATOM 686 N N . LYS A 1 82 ? 6.047 -6.848 22.487 1.00 73.88 82 LYS A N 1
ATOM 687 C CA . LYS A 1 82 ? 5.242 -6.509 23.668 1.00 73.88 82 LYS A CA 1
ATOM 688 C C . LYS A 1 82 ? 6.179 -6.251 24.849 1.00 73.88 82 LYS A C 1
ATOM 690 O O . LYS A 1 82 ? 7.056 -7.060 25.149 1.00 73.88 82 LYS A O 1
ATOM 695 N N . LYS A 1 83 ? 6.008 -5.120 25.536 1.00 78.62 83 LYS A N 1
ATOM 696 C CA . LYS A 1 83 ? 6.783 -4.833 26.752 1.00 78.62 83 LYS A CA 1
ATOM 697 C C . LYS A 1 83 ? 6.356 -5.796 27.861 1.00 78.62 83 LYS A C 1
ATOM 699 O O . LYS A 1 83 ? 5.166 -5.988 28.077 1.00 78.62 83 LYS A O 1
ATOM 704 N N . MET A 1 84 ? 7.318 -6.341 28.608 1.00 72.94 84 MET A N 1
ATOM 705 C CA . MET A 1 84 ? 7.071 -7.342 29.663 1.00 72.94 84 MET A CA 1
ATOM 706 C C . MET A 1 84 ? 6.054 -6.887 30.728 1.00 72.94 84 MET A C 1
ATOM 708 O O . MET A 1 84 ? 5.317 -7.703 31.266 1.00 72.94 84 MET A O 1
ATOM 712 N N . LEU A 1 85 ? 6.015 -5.584 31.021 1.00 78.62 85 LEU A N 1
ATOM 713 C CA . LEU A 1 85 ? 5.135 -4.979 32.030 1.00 78.62 85 LEU A CA 1
ATOM 714 C C . LEU A 1 85 ? 3.811 -4.451 31.448 1.00 78.62 85 LEU A C 1
ATOM 716 O O . LEU A 1 85 ? 3.077 -3.732 32.126 1.00 78.62 85 LEU A O 1
ATOM 720 N N . ASP A 1 86 ? 3.515 -4.745 30.183 1.00 76.81 86 ASP A N 1
ATOM 721 C CA . ASP A 1 86 ? 2.275 -4.322 29.542 1.00 76.81 86 ASP A CA 1
ATOM 722 C C . ASP A 1 86 ? 1.178 -5.379 29.711 1.00 76.81 86 ASP A C 1
ATOM 724 O O . ASP A 1 86 ? 1.026 -6.300 28.908 1.00 76.81 86 ASP A O 1
ATOM 728 N N . HIS A 1 87 ? 0.401 -5.226 30.783 1.00 77.12 87 HIS A N 1
ATOM 729 C CA . HIS A 1 87 ? -0.765 -6.064 31.082 1.00 77.12 87 HIS A CA 1
ATOM 730 C C . HIS A 1 87 ? -2.082 -5.486 30.544 1.00 77.12 87 HIS A C 1
ATOM 732 O O . HIS A 1 87 ? -3.131 -6.101 30.720 1.00 77.12 87 HIS A O 1
ATOM 738 N N . ARG A 1 88 ? -2.055 -4.288 29.940 1.00 80.56 88 ARG A N 1
ATOM 739 C CA . ARG A 1 88 ? -3.264 -3.580 29.495 1.00 80.56 88 ARG A CA 1
ATOM 740 C C . ARG A 1 88 ? -3.556 -3.813 28.016 1.00 80.56 88 ARG A C 1
ATOM 742 O O . ARG A 1 88 ? -4.721 -3.785 27.631 1.00 80.56 88 ARG A O 1
ATOM 749 N N . SER A 1 89 ? -2.522 -4.009 27.203 1.00 81.06 89 SER A N 1
ATOM 750 C CA . SER A 1 89 ? -2.677 -4.200 25.763 1.00 81.06 89 SER A CA 1
ATOM 751 C C . SER A 1 89 ? -3.250 -5.573 25.419 1.00 81.06 89 SER A C 1
ATOM 753 O O . SER A 1 89 ? -2.741 -6.607 25.868 1.00 81.06 89 SER A O 1
ATOM 755 N N . THR A 1 90 ? -4.279 -5.560 24.572 1.00 83.56 90 THR A N 1
ATOM 756 C CA . THR A 1 90 ? -4.846 -6.745 23.924 1.00 83.56 90 THR A CA 1
ATOM 757 C C . THR A 1 90 ? -3.805 -7.396 23.022 1.00 83.56 90 THR A C 1
ATOM 759 O O . THR A 1 90 ? -3.057 -6.703 22.329 1.00 83.56 90 THR A O 1
ATOM 762 N N . ASP A 1 91 ? -3.760 -8.725 23.023 1.00 85.94 91 ASP A N 1
ATOM 763 C CA . ASP A 1 91 ? -2.909 -9.465 22.099 1.00 85.94 91 ASP A CA 1
ATOM 764 C C . ASP A 1 91 ? -3.468 -9.362 20.677 1.00 85.94 91 ASP A C 1
ATOM 766 O O . ASP A 1 91 ? -4.647 -9.620 20.438 1.00 85.94 91 ASP A O 1
ATOM 770 N N . ILE A 1 92 ? -2.606 -8.980 19.739 1.00 88.94 92 ILE A N 1
ATOM 771 C CA . ILE A 1 92 ? -2.905 -8.935 18.306 1.00 88.94 92 ILE A CA 1
ATOM 772 C C . ILE A 1 92 ? -2.070 -10.010 17.599 1.00 88.94 92 ILE A C 1
ATOM 774 O O . ILE A 1 92 ? -1.009 -10.392 18.107 1.00 88.94 92 ILE A O 1
ATOM 778 N N . PRO A 1 93 ? -2.513 -10.535 16.446 1.00 91.19 93 PRO A N 1
ATOM 779 C CA . PRO A 1 93 ? -1.767 -11.580 15.761 1.00 91.19 93 PRO A CA 1
ATOM 780 C C . PRO A 1 93 ? -0.406 -11.066 15.278 1.00 91.19 93 PRO A C 1
ATOM 782 O O . PRO A 1 93 ? -0.286 -9.948 14.794 1.00 91.19 93 PRO A O 1
ATOM 785 N N . MET A 1 94 ? 0.623 -11.914 15.356 1.00 91.00 94 MET A N 1
ATOM 786 C CA . MET A 1 94 ? 1.969 -11.594 14.848 1.00 91.00 94 MET A CA 1
ATOM 787 C C . MET A 1 94 ? 2.051 -11.612 13.319 1.00 91.00 94 MET A C 1
ATOM 789 O O . MET A 1 94 ? 3.008 -11.100 12.741 1.00 91.00 94 MET A O 1
ATOM 793 N N . ARG A 1 95 ? 1.063 -12.238 12.673 1.00 93.44 95 ARG A N 1
ATOM 794 C CA . ARG A 1 95 ? 0.966 -12.392 11.225 1.00 93.44 95 ARG A CA 1
ATOM 795 C C . ARG A 1 95 ? -0.438 -12.076 10.760 1.00 93.44 95 ARG A C 1
ATOM 797 O O . ARG A 1 95 ? -1.398 -12.520 11.383 1.00 93.44 95 ARG A O 1
ATOM 804 N N . VAL A 1 96 ? -0.549 -11.388 9.634 1.00 94.12 96 VAL A N 1
ATOM 805 C CA . VAL A 1 96 ? -1.835 -11.099 8.995 1.00 94.12 96 VAL A CA 1
ATOM 806 C C . VAL A 1 96 ? -1.837 -11.610 7.553 1.00 94.12 96 VAL A C 1
ATOM 808 O O . VAL A 1 96 ? -0.847 -11.407 6.847 1.00 94.12 96 VAL A O 1
ATOM 811 N N . PRO A 1 97 ? -2.904 -12.288 7.094 1.00 95.06 97 PRO A N 1
ATOM 812 C CA . PRO A 1 97 ? -3.031 -12.673 5.695 1.00 95.06 97 PRO A CA 1
ATOM 813 C C . PRO A 1 97 ? -3.049 -11.467 4.765 1.00 95.06 97 PRO A C 1
ATOM 815 O O . PRO A 1 97 ? -3.758 -10.494 5.011 1.00 95.06 97 PRO A O 1
ATOM 818 N N . ALA A 1 98 ? -2.304 -11.561 3.670 1.00 93.56 98 ALA A N 1
ATOM 819 C CA . ALA A 1 98 ? -2.269 -10.589 2.585 1.00 93.56 98 ALA A CA 1
ATOM 820 C C . ALA A 1 98 ? -3.492 -10.734 1.660 1.00 93.56 98 ALA A C 1
ATOM 822 O O . ALA A 1 98 ? -3.369 -10.803 0.439 1.00 93.56 98 ALA A O 1
ATOM 823 N N . ASP A 1 99 ? -4.684 -10.836 2.243 1.00 95.38 99 ASP A N 1
ATOM 824 C CA . ASP A 1 99 ? -5.924 -11.002 1.495 1.00 95.38 99 ASP A CA 1
ATOM 825 C C . ASP A 1 99 ? -6.587 -9.669 1.140 1.00 95.38 99 ASP A C 1
ATOM 827 O O . ASP A 1 99 ? -6.140 -8.588 1.528 1.00 95.38 99 ASP A O 1
ATOM 831 N N . ALA A 1 100 ? -7.669 -9.751 0.365 1.00 96.31 100 ALA A N 1
ATOM 832 C CA . ALA A 1 100 ? -8.374 -8.580 -0.140 1.00 96.31 100 ALA A CA 1
ATOM 833 C C . ALA A 1 100 ? -8.836 -7.631 0.977 1.00 96.31 100 ALA A C 1
ATOM 835 O O . ALA A 1 100 ? -8.790 -6.419 0.786 1.00 96.31 100 ALA A O 1
ATOM 836 N N . ASP A 1 101 ? -9.238 -8.154 2.139 1.00 97.25 101 ASP A N 1
ATOM 837 C CA . ASP A 1 101 ? -9.683 -7.331 3.264 1.00 97.25 101 ASP A CA 1
ATOM 838 C C . ASP A 1 101 ? -8.505 -6.574 3.895 1.00 97.25 101 ASP A C 1
ATOM 840 O O . ASP A 1 101 ? -8.593 -5.361 4.096 1.00 97.25 101 ASP A O 1
ATOM 844 N N . PHE A 1 102 ? -7.374 -7.241 4.152 1.00 96.06 102 PHE A N 1
ATOM 845 C CA . PHE A 1 102 ? -6.188 -6.560 4.685 1.00 96.06 102 PHE A CA 1
ATOM 846 C C . PHE A 1 102 ? -5.620 -5.529 3.700 1.00 96.06 102 PHE A C 1
ATOM 848 O O . PHE A 1 102 ? -5.298 -4.406 4.090 1.00 96.06 102 PHE A O 1
ATOM 855 N N . LEU A 1 103 ? -5.542 -5.873 2.412 1.00 95.88 103 LEU A N 1
ATOM 856 C CA . LEU A 1 103 ? -5.054 -4.959 1.377 1.00 95.88 103 LEU A CA 1
ATOM 857 C C . LEU A 1 103 ? -5.994 -3.760 1.181 1.00 95.88 103 LEU A C 1
ATOM 859 O O . LEU A 1 103 ? -5.522 -2.643 0.967 1.00 95.88 103 LEU A O 1
ATOM 863 N N . ARG A 1 104 ? -7.311 -3.958 1.317 1.00 97.31 104 ARG A N 1
ATOM 864 C CA . ARG A 1 104 ? -8.297 -2.870 1.291 1.00 97.31 104 ARG A CA 1
ATOM 865 C C . ARG A 1 104 ? -8.136 -1.942 2.496 1.00 97.31 104 ARG A C 1
ATOM 867 O O . ARG A 1 104 ? -8.097 -0.729 2.311 1.00 97.31 104 ARG A O 1
ATOM 874 N N . LEU A 1 105 ? -7.931 -2.489 3.697 1.00 97.31 105 LEU A N 1
ATOM 875 C CA . LEU A 1 105 ? -7.615 -1.698 4.892 1.00 97.31 105 LEU A CA 1
ATOM 876 C C . LEU A 1 105 ? -6.326 -0.880 4.722 1.00 97.31 105 LEU A C 1
ATOM 878 O O . LEU A 1 105 ? -6.294 0.294 5.091 1.00 97.31 105 LEU A O 1
ATOM 882 N N . ALA A 1 106 ? -5.279 -1.471 4.140 1.00 96.19 106 ALA A N 1
ATOM 883 C CA . ALA A 1 106 ? -4.043 -0.757 3.831 1.00 96.19 106 ALA A CA 1
ATOM 884 C C . ALA A 1 106 ? -4.290 0.395 2.843 1.00 96.19 106 ALA A C 1
ATOM 886 O O . ALA A 1 106 ? -3.788 1.498 3.053 1.00 96.19 106 ALA A O 1
ATOM 887 N N . GLY A 1 107 ? -5.116 0.173 1.816 1.00 97.62 107 GLY A N 1
ATOM 888 C CA . GLY A 1 107 ? -5.554 1.216 0.886 1.00 97.62 107 GLY A CA 1
ATOM 889 C C . GLY A 1 107 ? -6.275 2.369 1.588 1.00 97.62 107 GLY A C 1
ATOM 890 O O . GLY A 1 107 ? -5.912 3.526 1.384 1.00 97.62 107 GLY A O 1
ATOM 891 N N . TYR A 1 108 ? -7.227 2.068 2.477 1.00 97.94 108 TYR A N 1
ATOM 892 C CA . TYR A 1 108 ? -7.899 3.091 3.284 1.00 97.94 108 TYR A CA 1
ATOM 893 C C . TYR A 1 108 ? -6.926 3.870 4.164 1.00 97.94 108 TYR A C 1
ATOM 895 O O . TYR A 1 108 ? -7.060 5.082 4.296 1.00 97.94 108 TYR A O 1
ATOM 903 N N . TYR A 1 109 ? -5.936 3.199 4.757 1.00 97.62 109 TYR A N 1
ATOM 904 C CA . TYR A 1 109 ? -4.946 3.873 5.591 1.00 97.62 109 TYR A CA 1
ATOM 905 C C . TYR A 1 109 ? -4.057 4.813 4.767 1.00 97.62 109 TYR A C 1
ATOM 907 O O . TYR A 1 109 ? -3.749 5.912 5.215 1.00 97.62 109 TYR A O 1
ATOM 915 N N . LEU A 1 110 ? -3.669 4.410 3.555 1.00 97.31 110 LEU A N 1
ATOM 916 C CA . LEU A 1 110 ? -2.889 5.259 2.652 1.00 97.31 110 LEU A CA 1
ATOM 917 C C . LEU A 1 110 ? -3.672 6.487 2.167 1.00 97.31 110 LEU A C 1
ATOM 919 O O . LEU A 1 110 ? -3.057 7.525 1.937 1.00 97.31 110 LEU A O 1
ATOM 923 N N . ALA A 1 111 ? -4.990 6.365 2.001 1.00 96.12 111 ALA A N 1
ATOM 924 C CA . ALA A 1 111 ? -5.848 7.461 1.557 1.00 96.12 111 ALA A CA 1
ATOM 925 C C . ALA A 1 111 ? -6.234 8.411 2.704 1.00 96.12 111 ALA A C 1
ATOM 927 O O . ALA A 1 111 ? -6.005 9.611 2.604 1.00 96.12 111 ALA A O 1
ATOM 928 N N . GLU A 1 112 ? -6.770 7.868 3.802 1.00 95.94 112 GLU A N 1
ATOM 929 C CA . GLU A 1 112 ? -7.468 8.631 4.854 1.00 95.94 112 GLU A CA 1
ATOM 930 C C . GLU A 1 112 ? -6.942 8.352 6.276 1.00 95.94 112 GLU A C 1
ATOM 932 O O . GLU A 1 112 ? -7.492 8.826 7.282 1.00 95.94 112 GLU A O 1
ATOM 937 N N . GLY A 1 113 ? -5.902 7.526 6.389 1.00 95.50 113 GLY A N 1
ATOM 938 C CA . GLY A 1 113 ? -5.333 7.094 7.657 1.00 95.50 113 GLY A CA 1
ATOM 939 C C . GLY A 1 113 ? -4.392 8.123 8.274 1.00 95.50 113 GLY A C 1
ATOM 940 O O . GLY A 1 113 ? -3.617 8.802 7.605 1.00 95.50 113 GLY A O 1
ATOM 941 N N . ASN A 1 114 ? -4.411 8.206 9.598 1.00 94.62 114 ASN A N 1
ATOM 942 C CA . ASN A 1 114 ? -3.400 8.907 10.376 1.00 94.62 114 ASN A CA 1
ATOM 943 C C . ASN A 1 114 ? -3.118 8.172 11.689 1.00 94.62 114 ASN A C 1
ATOM 945 O O . ASN A 1 114 ? -3.957 7.434 12.208 1.00 94.62 114 ASN A O 1
ATOM 949 N N . ALA A 1 115 ? -1.924 8.393 12.233 1.00 94.06 115 ALA A N 1
ATOM 950 C CA . ALA A 1 115 ? -1.510 7.835 13.510 1.00 94.06 115 ALA A CA 1
ATOM 951 C C . ALA A 1 115 ? -1.132 8.954 14.480 1.00 94.06 115 ALA A C 1
ATOM 953 O O . ALA A 1 115 ? -0.289 9.807 14.198 1.00 94.06 115 ALA A O 1
ATOM 954 N N . VAL A 1 116 ? -1.720 8.910 15.668 1.00 91.25 116 VAL A N 1
ATOM 955 C CA . VAL A 1 116 ? -1.301 9.709 16.814 1.00 91.25 116 VAL A CA 1
ATOM 956 C C . VAL A 1 116 ? -0.440 8.817 17.693 1.00 91.25 116 VAL A C 1
ATOM 958 O O . VAL A 1 116 ? -0.879 7.754 18.111 1.00 91.25 116 VAL A O 1
ATOM 961 N N . THR A 1 117 ? 0.781 9.247 18.008 1.00 87.38 117 THR A N 1
ATOM 962 C CA . THR A 1 117 ? 1.776 8.440 18.748 1.00 87.38 117 THR A CA 1
ATOM 963 C C . THR A 1 117 ? 2.066 8.974 20.153 1.00 87.38 117 THR A C 1
ATOM 965 O O . THR A 1 117 ? 3.048 8.600 20.793 1.00 87.38 117 THR A O 1
ATOM 968 N N . LYS A 1 118 ? 1.208 9.859 20.677 1.00 85.94 118 LYS A N 1
ATOM 969 C CA . LYS A 1 118 ? 1.354 10.391 22.041 1.00 85.94 118 LYS A CA 1
ATOM 970 C C . LYS A 1 118 ? 1.240 9.252 23.056 1.00 85.94 118 LYS A C 1
ATOM 972 O O . LYS A 1 118 ? 0.256 8.525 23.033 1.00 85.94 118 LYS A O 1
ATOM 977 N N . VAL A 1 119 ? 2.195 9.163 23.987 1.00 73.44 119 VAL A N 1
ATOM 978 C CA . VAL A 1 119 ? 2.388 8.036 24.931 1.00 73.44 119 VAL A CA 1
ATOM 979 C C . VAL A 1 119 ? 1.101 7.547 25.611 1.00 73.44 119 VAL A C 1
ATOM 981 O O . VAL A 1 119 ? 0.929 6.352 25.808 1.00 73.44 119 VAL A O 1
ATOM 984 N N . THR A 1 120 ? 0.177 8.446 25.951 1.00 76.12 120 THR A N 1
ATOM 985 C CA . THR A 1 120 ? -1.075 8.110 26.656 1.00 76.12 120 THR A CA 1
ATOM 986 C C . THR A 1 120 ? -2.327 8.150 25.778 1.00 76.12 120 THR A C 1
ATOM 988 O O . THR A 1 120 ? -3.422 7.878 26.262 1.00 76.12 120 THR A O 1
ATOM 991 N N . LYS A 1 121 ? -2.192 8.524 24.502 1.00 80.94 121 LYS A N 1
ATOM 992 C CA . LYS A 1 121 ? -3.298 8.719 23.550 1.00 80.94 121 LYS A CA 1
ATOM 993 C C . LYS A 1 121 ? -2.957 8.156 22.172 1.00 80.94 121 LYS A C 1
ATOM 995 O O . LYS A 1 121 ? -3.384 8.722 21.166 1.00 80.94 121 LYS A O 1
ATOM 1000 N N . ALA A 1 122 ? -2.140 7.108 22.119 1.00 86.00 122 ALA A N 1
ATOM 1001 C CA . ALA A 1 122 ? -1.736 6.528 20.854 1.00 86.00 122 ALA A CA 1
ATOM 1002 C C . ALA A 1 122 ? -2.944 5.852 20.197 1.00 86.00 122 ALA A C 1
ATOM 1004 O O . ALA A 1 122 ? -3.608 5.034 20.831 1.00 86.00 122 ALA A O 1
ATOM 1005 N N . HIS A 1 123 ? -3.264 6.237 18.966 1.00 90.00 123 HIS A N 1
ATOM 1006 C CA . HIS A 1 123 ? -4.360 5.647 18.207 1.00 90.00 123 HIS A CA 1
ATOM 1007 C C . HIS A 1 123 ? -4.131 5.812 16.710 1.00 90.00 123 HIS A C 1
ATOM 1009 O O . HIS A 1 123 ? -3.473 6.752 16.263 1.00 90.00 123 HIS A O 1
ATOM 1015 N N . ILE A 1 124 ? -4.712 4.890 15.953 1.00 93.44 124 ILE A N 1
ATOM 1016 C CA . ILE A 1 124 ? -4.877 5.009 14.510 1.00 93.44 124 ILE A CA 1
ATOM 1017 C C . ILE A 1 124 ? -6.287 5.538 14.260 1.00 93.44 124 ILE A C 1
ATOM 1019 O O . ILE A 1 124 ? -7.236 5.126 14.928 1.00 93.44 124 ILE A O 1
ATOM 1023 N N . CYS A 1 125 ? -6.414 6.467 13.325 1.00 94.69 125 CYS A N 1
ATOM 1024 C CA . CYS A 1 125 ? -7.676 7.066 12.928 1.00 94.69 125 CYS A CA 1
ATOM 1025 C C . CYS A 1 125 ? -7.810 7.013 11.405 1.00 94.69 125 CYS A C 1
ATOM 1027 O O . CYS A 1 125 ? -6.823 7.179 10.692 1.00 94.69 125 CYS A O 1
ATOM 1029 N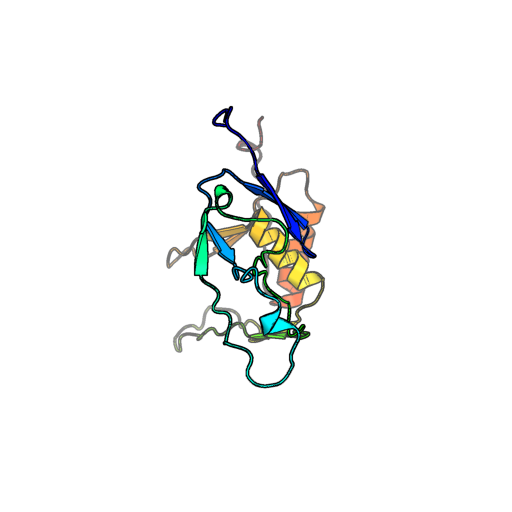 N . PHE A 1 126 ? -9.035 6.813 10.930 1.00 96.19 126 PHE A N 1
ATOM 103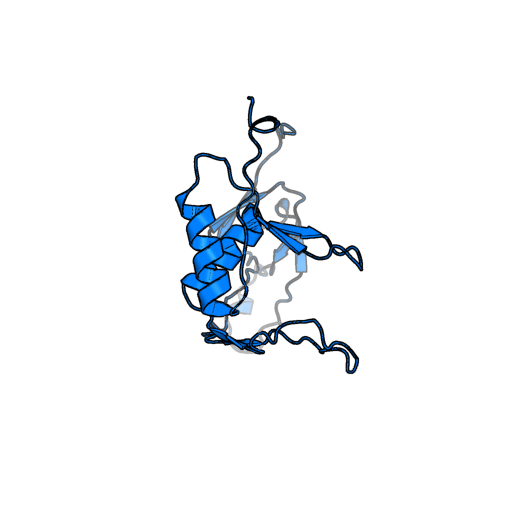0 C CA . PHE A 1 126 ? -9.408 6.912 9.523 1.00 96.19 126 PHE A CA 1
ATOM 1031 C C . PHE A 1 126 ? -10.438 8.032 9.399 1.00 96.19 126 PHE A C 1
ATOM 1033 O O . PHE A 1 126 ? -11.428 8.034 10.137 1.00 96.19 126 PHE A O 1
ATOM 1040 N N . THR A 1 127 ? -10.199 8.996 8.513 1.00 95.06 127 THR A N 1
ATOM 1041 C CA . THR A 1 127 ? -11.036 10.201 8.403 1.00 95.06 127 THR A CA 1
ATOM 1042 C C . THR A 1 127 ? -11.873 10.154 7.135 1.00 95.06 127 THR A C 1
ATOM 1044 O O . THR A 1 127 ? -11.475 10.674 6.108 1.00 95.06 127 THR A O 1
ATOM 1047 N N . PHE A 1 128 ? -13.048 9.538 7.216 1.00 94.50 128 PHE A N 1
ATOM 1048 C CA . PHE A 1 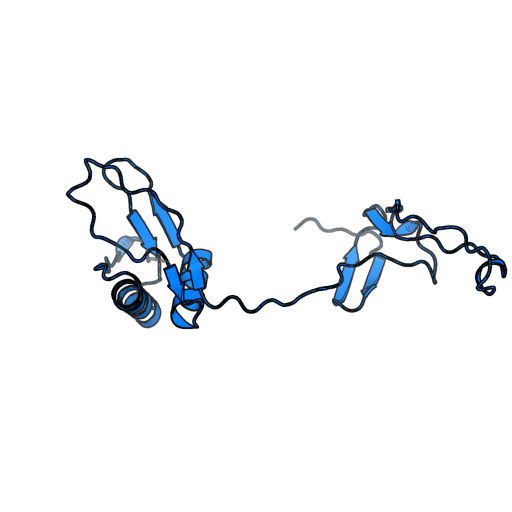128 ? -13.991 9.498 6.097 1.00 94.50 128 PHE A CA 1
ATOM 1049 C C . PHE A 1 128 ? -14.992 10.650 6.156 1.00 94.50 128 PHE A C 1
ATOM 1051 O O . PHE A 1 128 ? -15.314 11.163 7.235 1.00 94.50 128 PHE A O 1
ATOM 1058 N N . HIS A 1 129 ? -15.567 10.998 5.009 1.00 93.12 129 HIS A N 1
ATOM 1059 C CA . HIS A 1 129 ? -16.715 11.890 4.952 1.00 93.12 129 HIS A CA 1
ATOM 1060 C C . HIS A 1 129 ? -17.954 11.220 5.578 1.00 93.12 129 HIS A C 1
ATOM 1062 O O . HIS A 1 129 ? -18.133 10.001 5.522 1.00 93.12 129 HIS A O 1
ATOM 1068 N N . ILE A 1 130 ? -18.869 12.008 6.156 1.00 91.81 130 ILE A N 1
ATOM 1069 C CA . ILE A 1 130 ? -20.023 11.482 6.918 1.00 91.81 130 ILE A CA 1
ATOM 1070 C C . ILE A 1 130 ? -20.949 10.573 6.090 1.00 91.81 130 ILE A C 1
ATOM 1072 O O . ILE A 1 130 ? -21.568 9.658 6.629 1.00 91.81 130 ILE A O 1
ATOM 1076 N N . LYS A 1 131 ? -21.019 10.799 4.771 1.00 93.38 131 LYS A N 1
ATOM 1077 C CA . LYS A 1 131 ? -21.826 9.996 3.832 1.00 93.38 131 LYS A CA 1
ATOM 1078 C C . LYS A 1 131 ? -21.157 8.681 3.414 1.00 93.38 131 LYS A C 1
ATOM 1080 O O . LYS A 1 131 ? -21.838 7.813 2.880 1.00 93.38 131 LYS A O 1
ATOM 1085 N N . GLU A 1 132 ? -19.867 8.502 3.682 1.00 94.06 132 GLU A N 1
ATOM 1086 C CA . GLU A 1 132 ? -19.091 7.308 3.321 1.00 94.06 132 GLU A CA 1
ATOM 1087 C C . GLU A 1 132 ? -19.235 6.199 4.374 1.00 94.06 132 GLU A C 1
ATOM 1089 O O . GLU A 1 132 ? -18.270 5.634 4.890 1.00 94.06 132 GLU A O 1
ATOM 1094 N N . VAL A 1 133 ? -20.483 5.900 4.735 1.00 95.50 133 VAL A N 1
ATOM 1095 C CA . VAL A 1 133 ? -20.824 4.985 5.834 1.00 95.50 133 VAL A CA 1
ATOM 1096 C C . VAL A 1 133 ? -20.331 3.561 5.562 1.00 95.50 133 VAL A C 1
ATOM 1098 O O . VAL A 1 133 ? -20.012 2.825 6.497 1.00 95.50 133 VAL A O 1
ATOM 1101 N N . GLU A 1 134 ? -20.256 3.161 4.294 1.00 97.25 134 GLU A N 1
ATOM 1102 C CA . GLU A 1 134 ? -19.762 1.842 3.900 1.00 97.25 134 GLU A CA 1
ATOM 1103 C C . GLU A 1 134 ? -18.283 1.648 4.252 1.00 97.25 134 GLU A C 1
ATOM 1105 O O . GLU A 1 134 ? -17.959 0.657 4.905 1.00 97.25 134 GLU A O 1
ATOM 1110 N N . TYR A 1 135 ? -17.414 2.618 3.949 1.00 97.12 135 TYR A N 1
ATOM 1111 C CA . TYR A 1 135 ? -15.984 2.539 4.264 1.00 97.12 135 TYR A CA 1
ATOM 1112 C C . TYR A 1 135 ? -15.742 2.565 5.773 1.00 97.12 135 TYR A C 1
ATOM 1114 O O . TYR A 1 135 ? -14.948 1.784 6.294 1.00 97.12 135 TYR A O 1
ATOM 1122 N N . GLN A 1 136 ? -16.497 3.395 6.501 1.00 96.31 136 GLN A N 1
ATOM 1123 C CA . GLN A 1 136 ? -16.430 3.458 7.962 1.00 96.31 136 GLN A CA 1
ATOM 1124 C C . GLN A 1 136 ? -16.742 2.096 8.601 1.00 96.31 136 GLN A C 1
ATOM 1126 O O . GLN A 1 136 ? -16.004 1.617 9.463 1.00 96.31 136 GLN A O 1
ATOM 1131 N N . ARG A 1 137 ? -17.838 1.453 8.175 1.00 97.25 137 ARG A N 1
ATOM 1132 C CA . ARG A 1 137 ? -18.258 0.143 8.698 1.00 97.25 137 ARG A CA 1
ATOM 1133 C C . ARG A 1 137 ? -17.310 -0.969 8.284 1.00 97.25 137 ARG A C 1
ATOM 1135 O O . ARG A 1 137 ? -17.052 -1.870 9.079 1.00 97.25 137 ARG A O 1
ATOM 1142 N N . ASP A 1 138 ? -16.797 -0.900 7.065 1.00 97.94 138 ASP A N 1
ATOM 1143 C CA . ASP A 1 138 ? -15.860 -1.879 6.538 1.00 97.94 138 ASP A CA 1
ATOM 1144 C C . ASP A 1 138 ? -14.529 -1.851 7.302 1.00 97.94 138 ASP A C 1
ATOM 1146 O O . ASP A 1 138 ? -14.056 -2.901 7.727 1.00 97.94 138 ASP A O 1
ATOM 1150 N N . VAL A 1 139 ? -13.987 -0.668 7.620 1.00 97.81 139 VAL A N 1
ATOM 1151 C CA . VAL A 1 139 ? -12.808 -0.547 8.497 1.00 97.81 139 VAL A CA 1
ATOM 1152 C C . VAL A 1 139 ? -13.057 -1.193 9.859 1.00 97.81 139 VAL A C 1
ATOM 1154 O O . VAL A 1 139 ? -12.242 -2.000 10.303 1.00 97.81 139 VAL A O 1
ATOM 1157 N N . VAL A 1 140 ? -14.181 -0.886 10.516 1.00 97.62 140 VAL A N 1
ATOM 1158 C CA . VAL A 1 140 ? -14.507 -1.472 11.831 1.00 97.62 140 VAL A CA 1
ATOM 1159 C C . VAL A 1 140 ? -14.586 -2.996 11.745 1.00 97.62 140 VAL A C 1
ATOM 1161 O O . VAL A 1 140 ? -14.016 -3.685 12.591 1.00 97.62 140 VAL A O 1
ATOM 1164 N N . LYS A 1 141 ? -15.239 -3.522 10.703 1.00 98.00 141 LYS A N 1
ATOM 1165 C CA . LYS A 1 141 ? -15.335 -4.961 10.454 1.00 98.00 141 LYS A CA 1
ATOM 1166 C C . LYS A 1 141 ? -13.953 -5.588 10.261 1.00 98.00 141 LYS A C 1
ATOM 1168 O O . LYS A 1 141 ? -13.630 -6.538 10.964 1.00 98.00 141 LYS A O 1
ATOM 1173 N N . ILE A 1 142 ? -13.120 -5.052 9.367 1.00 97.50 142 ILE A N 1
ATOM 1174 C CA . ILE A 1 142 ? -11.796 -5.625 9.079 1.00 97.50 142 ILE A CA 1
ATOM 1175 C C . ILE A 1 142 ? -10.902 -5.575 10.324 1.00 97.50 142 ILE A C 1
ATOM 1177 O O . ILE A 1 142 ? -10.220 -6.553 10.622 1.00 97.50 142 ILE A O 1
ATOM 1181 N N . ILE A 1 143 ? -10.920 -4.476 11.087 1.00 96.44 143 ILE A N 1
ATOM 1182 C CA . ILE A 1 143 ? -10.140 -4.360 12.327 1.00 96.44 143 ILE A CA 1
ATOM 1183 C C . ILE A 1 143 ? -10.557 -5.432 13.341 1.00 96.44 143 ILE A C 1
ATOM 1185 O O . ILE A 1 143 ? -9.691 -6.082 13.937 1.00 96.44 143 ILE A O 1
ATOM 1189 N N . LYS A 1 144 ? -11.864 -5.674 13.488 1.00 96.12 144 LYS A N 1
ATOM 1190 C CA . LYS A 1 144 ? -12.377 -6.720 14.372 1.00 96.12 144 LYS A CA 1
ATOM 1191 C C . LYS A 1 144 ? -11.997 -8.116 13.887 1.00 96.12 144 LYS A C 1
ATOM 1193 O O . LYS A 1 144 ? -11.463 -8.897 14.669 1.00 96.12 144 LYS A O 1
ATOM 1198 N N . ASP A 1 145 ? -12.227 -8.403 12.609 1.00 96.31 145 ASP A N 1
ATOM 1199 C CA . ASP A 1 145 ? -12.009 -9.720 12.006 1.00 96.31 145 ASP A CA 1
ATOM 1200 C C . ASP A 1 145 ? -10.519 -10.103 11.991 1.00 96.31 145 ASP A C 1
ATOM 1202 O O . ASP A 1 145 ? -10.166 -11.253 12.246 1.00 96.31 145 ASP A O 1
ATOM 1206 N N . LYS A 1 146 ? -9.628 -9.146 11.696 1.00 94.69 146 LYS A N 1
ATOM 1207 C CA . LYS A 1 146 ? -8.186 -9.396 11.537 1.00 94.69 146 LYS A CA 1
ATOM 1208 C C . LYS A 1 146 ? -7.394 -9.270 12.828 1.00 94.69 146 LYS A C 1
ATOM 1210 O O . LYS A 1 146 ? -6.440 -10.017 13.003 1.00 94.69 146 LYS A O 1
ATOM 1215 N N . PHE A 1 147 ? -7.750 -8.335 13.707 1.00 93.44 147 PHE A N 1
ATOM 1216 C CA . PHE A 1 147 ? -6.942 -8.012 14.889 1.00 93.44 147 PHE A CA 1
ATOM 1217 C C . PHE A 1 147 ? -7.671 -8.257 16.212 1.00 93.44 147 PHE A C 1
ATOM 1219 O O . PHE A 1 147 ? -7.059 -8.122 17.267 1.00 93.44 147 PHE A O 1
ATOM 1226 N N . GLY A 1 148 ? -8.965 -8.595 16.187 1.00 93.56 148 GLY A N 1
ATOM 1227 C CA . GLY A 1 148 ? -9.770 -8.791 17.396 1.00 93.56 148 GLY A CA 1
ATOM 1228 C C . GLY A 1 148 ? -10.071 -7.500 18.166 1.00 93.56 148 GLY A C 1
ATOM 1229 O O . GLY A 1 148 ? -10.653 -7.559 19.251 1.00 93.56 148 GLY A O 1
ATOM 1230 N N . LEU A 1 149 ? -9.704 -6.339 17.617 1.00 93.25 149 LEU A N 1
ATOM 1231 C CA . LEU A 1 149 ? -9.837 -5.039 18.268 1.00 93.25 149 LEU A CA 1
ATOM 1232 C C . LEU A 1 149 ? -11.195 -4.403 17.969 1.00 93.25 149 LEU A C 1
ATOM 1234 O O . LEU A 1 149 ? -11.732 -4.538 16.872 1.00 93.25 149 LEU A O 1
ATOM 1238 N N . ASP A 1 150 ? -11.730 -3.673 18.943 1.00 93.38 150 ASP A N 1
ATOM 1239 C CA . ASP A 1 150 ? -12.928 -2.860 18.748 1.00 93.38 150 ASP A CA 1
ATOM 1240 C C . ASP A 1 150 ? -12.539 -1.452 18.286 1.00 93.38 150 ASP A C 1
ATOM 1242 O O . ASP A 1 150 ? -11.667 -0.806 18.871 1.00 93.38 150 ASP A O 1
ATOM 1246 N N . ALA A 1 151 ? -13.206 -0.973 17.238 1.00 94.38 151 ALA A N 1
ATOM 1247 C CA . ALA A 1 151 ? -13.037 0.368 16.690 1.00 94.38 151 ALA A CA 1
ATOM 1248 C C . ALA A 1 151 ? -14.344 1.162 16.819 1.00 94.38 151 ALA A C 1
ATOM 1250 O O . ALA A 1 151 ? -15.438 0.603 16.727 1.00 94.38 151 ALA A O 1
ATOM 1251 N N . SER A 1 152 ? -14.232 2.474 17.031 1.00 94.81 152 SER A N 1
ATOM 1252 C CA . SER A 1 152 ? -15.373 3.380 17.176 1.00 94.81 152 SER A CA 1
ATOM 1253 C C . SER A 1 152 ? -15.486 4.342 15.996 1.00 94.81 152 SER A C 1
ATOM 1255 O O . SER A 1 152 ? -14.487 4.777 15.426 1.00 94.81 152 SER A O 1
ATOM 1257 N N . ILE A 1 153 ? -16.725 4.696 15.648 1.00 95.44 153 ILE A N 1
ATOM 1258 C CA . ILE A 1 153 ? -17.036 5.727 14.653 1.00 95.44 153 ILE A CA 1
ATOM 1259 C C . ILE A 1 153 ? -17.497 6.967 15.415 1.00 95.44 153 ILE A C 1
ATOM 1261 O O . ILE A 1 153 ? -18.468 6.907 16.169 1.00 95.44 153 ILE A O 1
ATOM 1265 N N . ILE A 1 154 ? -16.791 8.084 15.233 1.00 92.88 154 ILE A N 1
ATOM 1266 C CA . ILE A 1 154 ? -17.091 9.357 15.899 1.00 92.88 154 ILE A CA 1
ATOM 1267 C C . ILE A 1 154 ? -17.493 10.373 14.821 1.00 92.88 154 ILE A C 1
ATOM 1269 O O . ILE A 1 154 ? -16.607 10.919 14.158 1.00 92.88 154 ILE A O 1
ATOM 1273 N N . PRO A 1 155 ? -18.798 10.633 14.615 1.00 89.44 155 PRO A N 1
ATOM 1274 C CA . PRO A 1 155 ? -19.239 11.632 13.649 1.00 89.44 155 PRO A CA 1
ATOM 1275 C C . PRO A 1 155 ? -18.820 13.036 14.102 1.00 89.44 155 PRO A C 1
ATOM 1277 O O . PRO A 1 155 ? -18.898 13.374 15.284 1.00 89.44 155 PRO A O 1
ATOM 1280 N N . ARG A 1 156 ? -18.374 13.864 13.154 1.00 84.62 156 ARG A N 1
ATOM 1281 C CA . ARG A 1 156 ? -18.044 15.278 13.380 1.00 84.62 156 ARG A CA 1
ATOM 1282 C C . ARG A 1 156 ? -18.817 16.145 12.396 1.00 84.62 156 ARG A C 1
ATOM 1284 O O . ARG A 1 156 ? -18.380 16.334 11.268 1.00 84.62 156 ARG A O 1
ATOM 1291 N N . GLU A 1 157 ? -19.976 16.649 12.803 1.00 79.12 157 GLU A N 1
ATOM 1292 C CA . GLU A 1 157 ? -20.833 17.460 11.923 1.00 79.12 157 GLU A CA 1
ATOM 1293 C C . GLU A 1 157 ? -20.222 18.842 11.626 1.00 79.12 157 GLU A C 1
ATOM 1295 O O . GLU A 1 157 ? -20.330 19.339 10.509 1.00 79.12 157 GLU A O 1
ATOM 1300 N N . GLU A 1 158 ? -19.480 19.417 12.578 1.00 66.31 158 GLU A N 1
ATOM 1301 C CA . GLU A 1 158 ? -18.955 20.790 12.496 1.00 66.31 158 GLU A CA 1
ATOM 1302 C C . GLU A 1 158 ? -17.825 20.990 11.469 1.00 66.31 158 GLU A C 1
ATOM 1304 O O . GLU A 1 158 ? -17.592 22.107 11.020 1.00 66.31 158 GLU A O 1
ATOM 1309 N N . THR A 1 159 ? -17.112 19.928 11.078 1.00 57.19 159 THR A N 1
ATOM 1310 C CA . THR A 1 159 ? -15.978 20.007 10.130 1.00 57.19 159 THR A CA 1
ATOM 1311 C C . THR A 1 159 ? -16.378 19.674 8.687 1.00 57.19 159 THR A C 1
ATOM 1313 O O . THR A 1 159 ? -15.550 19.771 7.790 1.00 57.19 159 THR A O 1
ATOM 1316 N N . ASN A 1 160 ? -17.640 19.293 8.455 1.00 50.16 160 ASN A N 1
ATOM 1317 C CA . ASN A 1 160 ? -18.159 18.863 7.149 1.00 50.16 160 ASN A CA 1
ATOM 1318 C C . ASN A 1 160 ? -18.947 19.959 6.409 1.00 50.16 160 ASN A C 1
ATOM 1320 O O . ASN A 1 160 ? -19.571 19.693 5.384 1.00 50.16 160 ASN A O 1
ATOM 1324 N N . ALA A 1 161 ? -18.937 21.192 6.917 1.00 39.31 161 ALA A N 1
ATOM 1325 C CA . ALA A 1 161 ? -19.484 22.338 6.207 1.00 39.31 161 ALA A CA 1
ATOM 1326 C C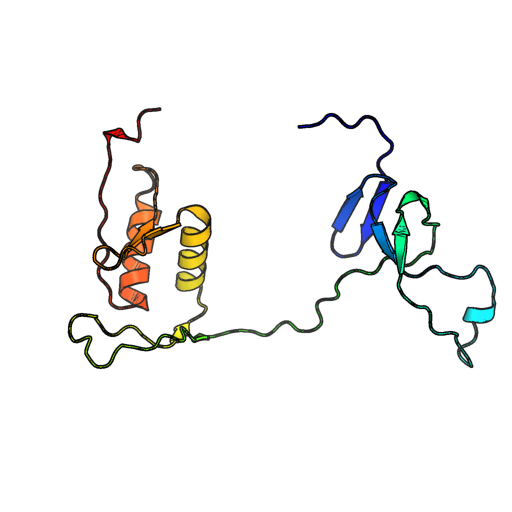 . ALA A 1 161 ? -18.394 22.952 5.319 1.00 39.31 161 ALA A C 1
ATOM 1328 O O . ALA A 1 161 ? -17.671 23.833 5.776 1.00 39.31 161 ALA A O 1
ATOM 1329 N N . THR A 1 162 ? -18.221 22.442 4.097 1.00 37.59 162 THR A N 1
ATOM 1330 C CA . THR A 1 162 ? -18.356 23.159 2.805 1.00 37.59 162 THR A CA 1
ATOM 1331 C C . THR A 1 162 ? -18.080 22.183 1.662 1.00 37.59 162 THR A C 1
ATOM 1333 O O . THR A 1 162 ? -17.051 21.477 1.735 1.00 37.59 162 THR A O 1
#

Foldseek 3Di:
DDDDPADWDWDQDPVGIDIDGQQDWFFWFDDDPDPVCVDPPDDDDTHTDIDGNVVDDPPIGTDDDDPPDDDDDQKDAPDDDDDPPPPPDDDWDRIFTPDPLVVVLVVQCVVFWDWDDPPVDTDIDGDDDPVVVVSVVSNQVSCCVHTVDGDDDDDDPPVNDD